Protein AF-A0AAP7GUD0-F1 (afdb_monomer)

Foldseek 3Di:
DVLLQVLLVPQPQSVQWGWDDDPPDIDTPPRDPVDPCSVVSNVVSVVRSCVVPPPPPPDDPDDPDDPDDDDDD

Solvent-accessible surface area (backbone atoms only — not comparable to full-atom values): 4838 Å² total; per-residue (Å²): 108,74,55,44,51,52,35,38,76,72,37,85,88,34,78,73,37,42,75,46,73,80,89,84,55,77,44,79,41,60,64,61,80,88,45,86,60,44,69,59,51,52,50,52,34,50,52,61,39,42,68,83,47,80,86,64,83,84,74,74,80,74,75,77,78,76,79,80,78,84,78,89,127

Radius of gyration: 15.87 Å; Cα contacts (8 Å, |Δi|>4): 55; chains: 1; bounding box: 26×51×34 Å

Secondary structure (DSSP, 8-state):
-HHHHHHHHT-TT-TT-EEEE-SS-EEEE---TTSTTHHHHHHHHHHHHHTT-TTTTT---PPPPPP------

Structure (mmCIF, N/CA/C/O backbone):
data_AF-A0AAP7GUD0-F1
#
_entry.id   AF-A0AAP7GUD0-F1
#
loop_
_atom_site.group_PDB
_atom_site.id
_atom_site.type_symbol
_atom_site.label_atom_id
_atom_site.label_alt_id
_atom_site.label_comp_id
_atom_site.label_asym_id
_atom_site.label_entity_id
_atom_site.label_seq_id
_atom_site.pdbx_PDB_ins_code
_atom_site.Cartn_x
_atom_site.Cartn_y
_atom_site.Cartn_z
_atom_site.occupancy
_atom_site.B_iso_or_equiv
_atom_site.auth_seq_id
_atom_site.auth_comp_id
_atom_site.auth_asym_id
_atom_site.auth_atom_id
_atom_site.pdbx_PDB_model_num
ATOM 1 N N . MET A 1 1 ? -4.725 5.194 11.075 1.00 81.38 1 MET A N 1
ATOM 2 C CA . MET A 1 1 ? -4.686 5.008 9.601 1.00 81.38 1 MET A CA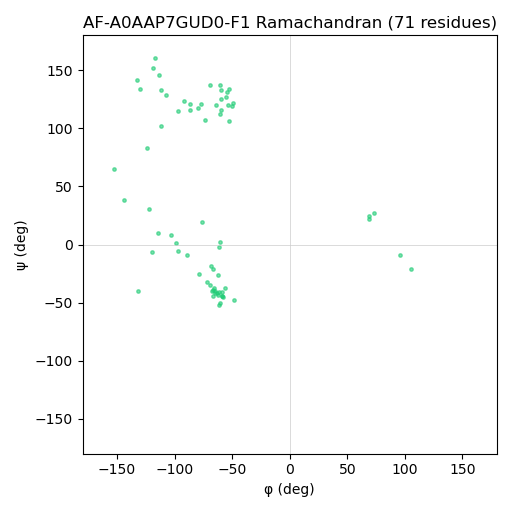 1
ATOM 3 C C . MET A 1 1 ? -4.398 6.274 8.783 1.00 81.38 1 MET A C 1
ATOM 5 O O . MET A 1 1 ? -3.678 6.174 7.800 1.00 81.38 1 MET A O 1
ATOM 9 N N . LYS A 1 2 ? -4.898 7.471 9.137 1.00 85.00 2 LYS A N 1
ATOM 10 C CA . LYS A 1 2 ? -4.603 8.702 8.361 1.00 85.00 2 LYS A CA 1
ATOM 11 C C . LYS A 1 2 ? -3.094 8.986 8.212 1.00 85.00 2 LYS A C 1
ATOM 13 O O . LYS A 1 2 ? -2.657 9.401 7.147 1.00 85.00 2 LYS A O 1
ATOM 18 N N . SER A 1 3 ? -2.306 8.707 9.256 1.00 86.56 3 SER A N 1
ATOM 19 C CA . SER A 1 3 ? -0.844 8.853 9.263 1.00 86.56 3 SER A CA 1
ATOM 20 C C . SER A 1 3 ? -0.148 7.969 8.229 1.00 86.56 3 SER A C 1
ATOM 22 O O . SER A 1 3 ? 0.607 8.491 7.423 1.00 86.56 3 SER A O 1
ATOM 24 N N . LEU A 1 4 ? -0.438 6.665 8.209 1.00 89.56 4 LEU A N 1
ATOM 25 C CA . LEU A 1 4 ? 0.202 5.720 7.289 1.00 89.56 4 LEU A CA 1
ATOM 26 C C . LEU A 1 4 ? -0.195 5.966 5.827 1.00 89.56 4 LEU A C 1
ATOM 28 O O . LEU A 1 4 ? 0.669 5.954 4.961 1.00 89.56 4 LEU A O 1
ATOM 32 N N . LYS A 1 5 ? -1.467 6.285 5.546 1.00 90.31 5 LYS A N 1
ATOM 33 C CA . LYS A 1 5 ? -1.878 6.679 4.184 1.00 90.31 5 LYS A CA 1
ATOM 34 C C . LYS A 1 5 ? -1.111 7.910 3.697 1.00 90.31 5 LYS A C 1
ATOM 36 O O . LYS A 1 5 ? -0.625 7.922 2.575 1.00 90.31 5 LYS A O 1
ATOM 41 N N . ARG A 1 6 ? -0.965 8.926 4.555 1.00 89.94 6 ARG A N 1
ATOM 42 C CA . ARG A 1 6 ? -0.166 10.119 4.246 1.00 89.94 6 ARG A CA 1
ATOM 43 C C . A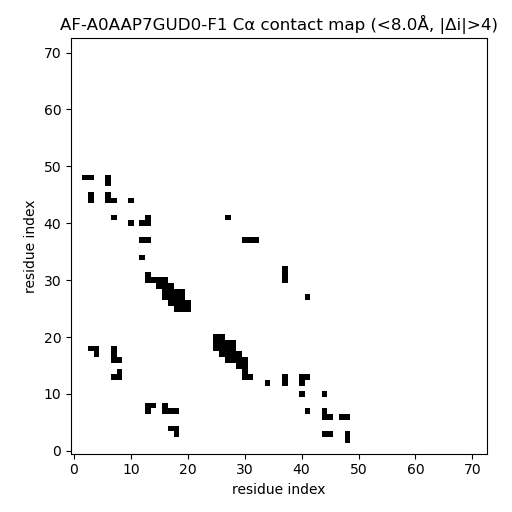RG A 1 6 ? 1.318 9.787 4.078 1.00 89.94 6 ARG A C 1
ATOM 45 O O . ARG A 1 6 ? 1.953 10.362 3.210 1.00 89.94 6 ARG A O 1
ATOM 52 N N . ALA A 1 7 ? 1.867 8.906 4.907 1.00 89.31 7 ALA A N 1
ATOM 53 C CA . ALA A 1 7 ? 3.272 8.528 4.829 1.00 89.31 7 ALA A CA 1
ATOM 54 C C . ALA A 1 7 ? 3.583 7.770 3.527 1.00 89.31 7 ALA A C 1
ATOM 56 O O . ALA A 1 7 ? 4.587 8.076 2.901 1.00 89.31 7 ALA A O 1
ATOM 57 N N . LEU A 1 8 ? 2.689 6.882 3.071 1.00 90.88 8 LEU A N 1
ATOM 58 C CA . LEU A 1 8 ? 2.801 6.226 1.761 1.00 90.88 8 LEU A CA 1
ATOM 59 C C . LEU A 1 8 ? 2.740 7.232 0.604 1.00 90.88 8 LEU A C 1
ATOM 61 O O . LEU A 1 8 ? 3.564 7.160 -0.294 1.00 90.88 8 LEU A O 1
ATOM 65 N N . LEU A 1 9 ? 1.824 8.206 0.657 1.00 88.69 9 LEU A N 1
ATOM 66 C CA . LEU A 1 9 ? 1.706 9.253 -0.372 1.00 88.69 9 LEU A CA 1
ATOM 67 C C . LEU A 1 9 ? 2.952 10.141 -0.503 1.00 88.69 9 LEU A C 1
ATOM 69 O O . LEU A 1 9 ? 3.153 10.752 -1.543 1.00 88.69 9 LEU A O 1
ATOM 73 N N . LEU A 1 10 ? 3.738 10.273 0.566 1.00 88.56 10 LEU A N 1
ATOM 74 C CA . LEU A 1 10 ? 4.946 11.101 0.595 1.00 88.56 10 LEU A CA 1
ATOM 75 C C . LEU A 1 10 ? 6.224 10.286 0.352 1.00 88.56 10 LEU A C 1
ATOM 77 O O . LEU A 1 10 ? 7.308 10.864 0.311 1.00 88.56 10 LEU A O 1
ATOM 81 N N . ALA A 1 11 ? 6.115 8.960 0.264 1.00 86.25 11 ALA A N 1
ATOM 82 C CA . ALA A 1 11 ? 7.255 8.074 0.139 1.00 86.25 11 ALA A CA 1
ATOM 83 C C . ALA A 1 11 ? 7.650 7.912 -1.327 1.00 86.25 11 ALA A C 1
ATOM 85 O O . ALA A 1 11 ? 6.912 7.339 -2.124 1.00 86.25 11 ALA A O 1
ATOM 86 N N . ASP A 1 12 ? 8.851 8.380 -1.650 1.00 85.31 12 ASP A N 1
ATOM 87 C CA . ASP A 1 12 ? 9.441 8.204 -2.970 1.00 85.31 12 ASP A CA 1
ATOM 88 C C . ASP A 1 12 ? 9.617 6.710 -3.304 1.00 85.31 12 ASP A C 1
ATOM 90 O O . ASP A 1 12 ? 10.053 5.915 -2.456 1.00 85.31 12 ASP A O 1
ATOM 94 N N . GLY A 1 13 ? 9.285 6.314 -4.534 1.00 84.19 13 GLY A N 1
ATOM 95 C CA . GLY A 1 13 ? 9.337 4.926 -5.009 1.00 84.19 13 GLY A CA 1
ATOM 96 C C . GLY A 1 13 ? 8.307 3.980 -4.380 1.00 84.19 13 GLY A C 1
ATOM 97 O O . GLY A 1 13 ? 8.502 2.766 -4.352 1.00 84.19 13 GLY A O 1
ATOM 98 N N . LEU A 1 14 ? 7.219 4.525 -3.839 1.00 88.06 14 LEU A N 1
ATOM 99 C CA . LEU A 1 14 ? 6.001 3.777 -3.510 1.00 88.06 14 LEU A CA 1
ATOM 100 C C . LEU A 1 14 ? 4.790 4.373 -4.243 1.00 88.06 14 LEU A C 1
ATOM 102 O O . LEU A 1 14 ? 3.661 4.321 -3.754 1.00 88.06 14 LEU A O 1
ATOM 106 N N . ASP A 1 15 ? 5.025 4.938 -5.427 1.00 86.44 15 ASP A N 1
ATOM 107 C CA . ASP A 1 15 ? 3.996 5.516 -6.285 1.00 86.44 15 ASP A CA 1
ATOM 108 C C . ASP A 1 15 ? 2.956 4.451 -6.656 1.00 86.44 15 ASP A C 1
ATOM 110 O O . ASP A 1 15 ? 3.264 3.450 -7.296 1.00 86.44 15 ASP A O 1
ATOM 114 N N . GLY A 1 16 ? 1.714 4.647 -6.209 1.00 86.75 16 GLY A N 1
ATOM 115 C CA . GLY A 1 16 ? 0.628 3.674 -6.382 1.00 86.75 16 GLY A CA 1
ATOM 116 C C . GLY A 1 16 ? 0.407 2.735 -5.192 1.00 86.75 16 GLY A C 1
ATOM 117 O O . GLY A 1 16 ? -0.632 2.070 -5.141 1.00 86.75 16 GLY A O 1
ATOM 118 N N . ALA A 1 17 ? 1.293 2.739 -4.190 1.00 92.12 17 ALA A N 1
ATOM 119 C CA . ALA A 1 17 ? 1.114 1.938 -2.988 1.00 92.12 17 ALA A CA 1
ATOM 120 C C . ALA A 1 17 ? -0.049 2.453 -2.124 1.00 92.12 17 ALA A C 1
ATOM 122 O O . ALA A 1 17 ? -0.207 3.652 -1.873 1.00 92.12 17 ALA A O 1
ATOM 123 N N . GLN A 1 18 ? -0.862 1.534 -1.607 1.00 91.31 18 GLN A N 1
ATOM 124 C CA . GLN A 1 18 ? -2.047 1.851 -0.812 1.00 91.31 18 GLN A CA 1
ATOM 125 C C . GLN A 1 18 ? -2.113 1.017 0.459 1.00 91.31 18 GLN A C 1
ATOM 127 O O . GLN A 1 18 ? -1.849 -0.180 0.444 1.00 91.31 18 GLN A O 1
ATOM 132 N N . ALA A 1 19 ? -2.562 1.636 1.553 1.00 92.25 19 ALA A N 1
ATOM 133 C CA . ALA A 1 19 ? -2.879 0.922 2.784 1.00 92.25 19 ALA A CA 1
ATOM 134 C C . ALA A 1 19 ? -4.356 0.502 2.823 1.00 92.25 19 ALA A C 1
ATOM 136 O O . ALA A 1 19 ? -5.255 1.356 2.781 1.00 92.25 19 ALA A O 1
ATOM 137 N N . LYS A 1 20 ? -4.598 -0.801 2.982 1.00 92.25 20 LYS A N 1
ATOM 138 C CA . LYS A 1 20 ? -5.919 -1.411 3.196 1.00 92.25 20 LYS A CA 1
ATOM 139 C C . LYS A 1 20 ? -5.999 -2.012 4.597 1.00 92.25 20 LYS A C 1
ATOM 141 O O . LYS A 1 20 ? -5.003 -2.508 5.104 1.00 92.25 20 LYS A O 1
ATOM 146 N N . PHE A 1 21 ? -7.180 -1.962 5.206 1.00 90.81 21 PHE A N 1
ATOM 147 C CA . PHE A 1 21 ? -7.450 -2.523 6.530 1.00 90.81 21 PHE A CA 1
ATOM 148 C C . PHE A 1 21 ? -8.701 -3.397 6.467 1.00 90.81 21 PHE A C 1
ATOM 150 O O . PHE A 1 21 ? -9.699 -2.965 5.891 1.00 90.81 21 PHE A O 1
ATOM 157 N N . ASP A 1 22 ? -8.645 -4.591 7.053 1.00 92.00 22 ASP A N 1
ATOM 158 C CA . ASP A 1 22 ? -9.727 -5.589 7.020 1.00 92.00 22 ASP A CA 1
ATOM 159 C C . ASP A 1 22 ? -10.355 -5.875 8.401 1.00 92.00 22 ASP A C 1
ATOM 161 O O . ASP A 1 22 ? -11.137 -6.810 8.554 1.00 92.00 22 ASP A O 1
ATOM 165 N N . GLY A 1 23 ? -10.016 -5.077 9.418 1.00 90.81 23 GLY A N 1
ATOM 166 C CA . GLY A 1 23 ? -10.468 -5.269 10.799 1.00 90.81 23 GLY A CA 1
ATOM 167 C C . GLY A 1 23 ? -9.392 -5.830 11.727 1.00 90.81 23 GLY A C 1
ATOM 168 O O . GLY A 1 23 ? -9.486 -5.625 12.936 1.00 90.81 23 GLY A O 1
ATOM 169 N N . ARG A 1 24 ? -8.352 -6.483 11.190 1.00 91.44 24 ARG A N 1
ATOM 170 C CA . ARG A 1 24 ? -7.253 -7.052 11.993 1.00 91.44 24 ARG A CA 1
ATOM 171 C C . ARG A 1 24 ? -5.880 -6.683 11.461 1.00 91.44 24 ARG A C 1
ATOM 173 O O . ARG A 1 24 ? -4.997 -6.354 12.248 1.00 91.44 24 ARG A O 1
ATOM 180 N N . PHE A 1 25 ? -5.716 -6.692 10.147 1.00 89.81 25 PHE A N 1
ATOM 181 C CA . PHE A 1 25 ? -4.432 -6.488 9.502 1.00 89.81 25 PHE A CA 1
ATOM 182 C C . PHE A 1 25 ? -4.446 -5.258 8.607 1.00 89.81 25 PHE A C 1
ATOM 184 O O . PHE A 1 25 ? -5.475 -4.844 8.065 1.00 89.81 25 PHE A O 1
ATOM 191 N N . VAL A 1 26 ? -3.263 -4.666 8.466 1.00 91.25 26 VAL A N 1
ATOM 192 C CA . VAL A 1 26 ? -3.001 -3.621 7.484 1.00 91.25 26 VAL A CA 1
ATOM 193 C C . VAL A 1 26 ? -2.145 -4.212 6.377 1.00 91.25 26 VAL A C 1
ATOM 195 O O . VAL A 1 26 ? -1.094 -4.788 6.640 1.00 91.25 26 VAL A O 1
ATOM 198 N N . TYR A 1 27 ? -2.585 -4.019 5.141 1.00 92.31 27 TYR A N 1
ATOM 199 C CA . TYR A 1 27 ? -1.887 -4.455 3.940 1.00 92.31 27 TYR A CA 1
ATOM 200 C C . TYR A 1 27 ? -1.403 -3.233 3.176 1.00 92.31 27 TYR A C 1
ATOM 202 O O . TYR A 1 27 ? -2.186 -2.309 2.946 1.00 92.31 27 TYR A O 1
ATOM 210 N N . VAL A 1 28 ? -0.143 -3.246 2.750 1.00 92.38 28 VAL A N 1
ATOM 211 C CA . VAL A 1 28 ? 0.363 -2.311 1.742 1.00 92.38 28 VAL A CA 1
ATOM 212 C C . VAL A 1 28 ? 0.314 -3.032 0.398 1.00 92.38 28 VAL A C 1
ATOM 214 O O . VAL A 1 28 ? 0.969 -4.054 0.222 1.00 92.38 28 VAL A O 1
ATOM 217 N N . VAL A 1 29 ? -0.515 -2.545 -0.522 1.00 92.62 29 VAL A N 1
ATOM 218 C CA . VAL A 1 29 ? -0.753 -3.149 -1.845 1.00 92.62 29 VAL A CA 1
ATOM 219 C C . VAL A 1 29 ? -0.319 -2.197 -2.953 1.00 92.62 29 VAL A C 1
ATOM 221 O O . VAL A 1 29 ? -0.232 -1.000 -2.705 1.00 92.62 29 VAL A O 1
ATOM 224 N N . GLY A 1 30 ? -0.081 -2.707 -4.165 1.00 91.12 30 GLY A N 1
ATOM 225 C CA . GLY A 1 30 ? 0.363 -1.878 -5.298 1.00 91.12 30 GLY A CA 1
ATOM 226 C C . GLY A 1 30 ? 1.820 -1.424 -5.184 1.00 91.12 30 GLY A C 1
ATOM 227 O O . GLY A 1 30 ? 2.170 -0.354 -5.660 1.00 91.12 30 GLY A O 1
ATOM 228 N N . VAL A 1 31 ? 2.653 -2.204 -4.489 1.00 90.00 31 VAL A N 1
ATOM 229 C CA . VAL A 1 31 ? 4.092 -1.950 -4.383 1.00 90.00 31 VAL A CA 1
ATOM 230 C C . VAL A 1 31 ? 4.790 -2.591 -5.576 1.00 90.00 31 VAL A C 1
ATOM 232 O O . VAL A 1 31 ? 4.716 -3.806 -5.759 1.00 90.00 31 VAL A O 1
ATOM 235 N N . GLU A 1 32 ? 5.492 -1.784 -6.363 1.00 86.38 32 GLU A N 1
ATOM 236 C CA . GLU A 1 32 ? 6.221 -2.259 -7.537 1.00 86.38 32 GLU A CA 1
ATOM 237 C C . GLU A 1 32 ? 7.487 -3.035 -7.145 1.00 86.38 32 GLU A C 1
ATOM 239 O O . GLU A 1 32 ? 8.494 -2.462 -6.725 1.00 86.38 32 GLU A O 1
ATOM 244 N N . ALA A 1 33 ? 7.456 -4.360 -7.320 1.00 70.44 33 ALA A N 1
ATOM 245 C CA . ALA A 1 33 ? 8.552 -5.261 -6.943 1.00 70.44 33 ALA A CA 1
ATOM 246 C C . ALA A 1 33 ? 9.835 -5.057 -7.771 1.00 70.44 33 ALA A C 1
ATOM 248 O O . ALA A 1 33 ? 10.928 -5.409 -7.327 1.00 70.44 33 ALA A O 1
ATOM 249 N N . ALA A 1 34 ? 9.719 -4.461 -8.963 1.00 73.75 34 ALA A N 1
ATOM 250 C CA . ALA A 1 34 ? 10.866 -4.120 -9.802 1.00 73.75 34 ALA A CA 1
ATOM 251 C C . ALA A 1 34 ? 11.727 -2.997 -9.192 1.00 73.75 34 ALA A C 1
ATOM 253 O O . ALA A 1 34 ? 12.896 -2.836 -9.555 1.00 73.75 34 ALA A O 1
ATOM 254 N N . GLN A 1 35 ? 11.181 -2.226 -8.243 1.00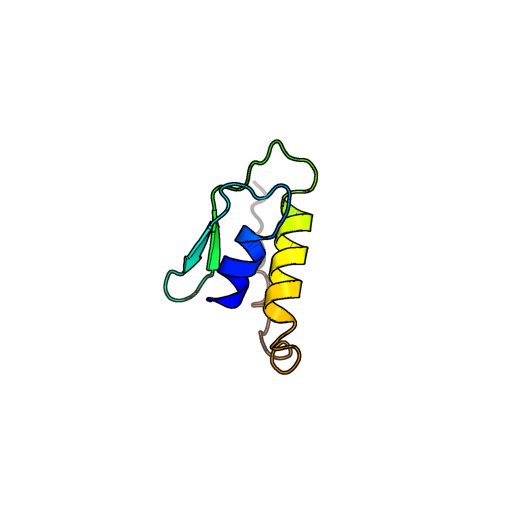 68.44 35 GLN A N 1
ATOM 255 C CA . GLN A 1 35 ? 11.936 -1.192 -7.553 1.00 68.44 35 GLN A CA 1
ATOM 256 C C . GLN A 1 35 ? 12.804 -1.802 -6.450 1.00 68.44 35 GLN A C 1
ATOM 258 O O . GLN A 1 35 ? 12.329 -2.370 -5.463 1.00 68.44 35 GLN A O 1
ATOM 263 N N . ARG A 1 36 ? 14.126 -1.651 -6.593 1.00 72.00 36 ARG A N 1
ATOM 264 C CA . ARG A 1 36 ? 15.083 -2.086 -5.570 1.00 72.00 36 ARG A CA 1
ATOM 265 C C . ARG A 1 36 ? 14.709 -1.498 -4.204 1.00 72.00 36 ARG A C 1
ATOM 267 O O . ARG A 1 36 ? 14.512 -0.290 -4.065 1.00 72.00 36 ARG A O 1
ATOM 274 N N . ARG A 1 37 ? 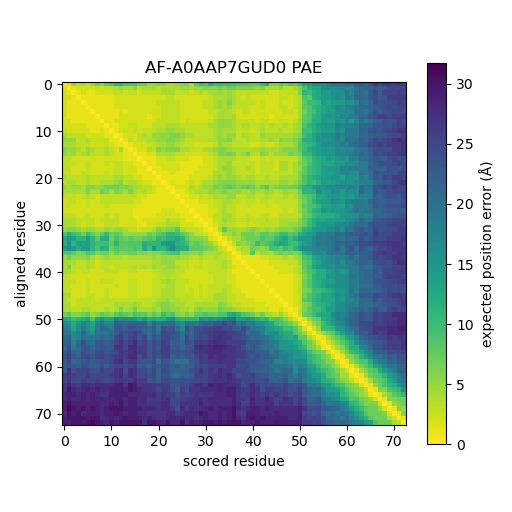14.728 -2.361 -3.181 1.00 80.06 37 ARG A N 1
ATOM 275 C CA . ARG A 1 37 ? 14.477 -2.033 -1.763 1.00 80.06 37 ARG A CA 1
ATOM 276 C C . ARG A 1 37 ? 13.033 -1.636 -1.418 1.00 80.06 37 ARG A C 1
ATOM 278 O O . ARG A 1 37 ? 12.837 -0.975 -0.400 1.00 80.06 37 ARG A O 1
ATOM 285 N N . ALA A 1 38 ? 12.039 -2.057 -2.201 1.00 82.31 38 ALA A N 1
ATOM 286 C CA . ALA A 1 38 ? 10.621 -1.829 -1.908 1.00 82.31 38 ALA A CA 1
ATOM 287 C C . ALA A 1 38 ? 10.234 -2.187 -0.455 1.00 82.31 38 ALA A C 1
ATOM 289 O O . ALA A 1 38 ? 9.670 -1.360 0.258 1.00 82.31 38 ALA A O 1
ATOM 290 N N . GLU A 1 39 ? 10.641 -3.363 0.033 1.00 85.00 39 GLU A N 1
ATOM 291 C CA . GLU A 1 39 ? 10.399 -3.802 1.418 1.00 85.00 39 GLU A CA 1
ATOM 292 C C . GLU A 1 39 ? 10.996 -2.845 2.460 1.00 85.00 39 GLU A C 1
ATOM 294 O O . GLU A 1 39 ? 10.341 -2.476 3.433 1.00 85.00 39 GLU A O 1
ATOM 299 N N . HIS A 1 40 ? 12.231 -2.386 2.238 1.00 87.38 40 HIS A N 1
ATOM 300 C CA . HIS A 1 40 ? 12.905 -1.471 3.156 1.00 87.38 40 HIS A CA 1
ATOM 301 C C . HIS A 1 40 ? 12.206 -0.106 3.207 1.00 87.38 40 HIS A C 1
ATOM 303 O O . HIS A 1 40 ? 12.088 0.483 4.280 1.00 87.38 40 HIS A O 1
ATOM 309 N N . ARG A 1 41 ? 11.699 0.386 2.068 1.00 87.25 41 ARG A N 1
ATOM 310 C CA . ARG A 1 41 ? 10.914 1.631 2.004 1.00 87.25 41 ARG A CA 1
ATOM 311 C C . ARG A 1 41 ? 9.585 1.484 2.738 1.00 87.25 41 ARG A C 1
ATOM 313 O O . ARG A 1 41 ? 9.236 2.355 3.531 1.00 87.25 41 ARG A O 1
ATOM 320 N N . VAL A 1 42 ? 8.881 0.366 2.543 1.00 88.50 42 VAL A N 1
ATOM 321 C CA . VAL A 1 42 ? 7.650 0.063 3.291 1.00 88.50 42 VAL A CA 1
ATOM 322 C C . VAL A 1 42 ? 7.931 0.052 4.794 1.00 88.50 42 VAL A C 1
ATOM 324 O O . VAL A 1 42 ? 7.211 0.705 5.546 1.00 88.50 42 VAL A O 1
ATOM 327 N N . MET A 1 43 ? 9.017 -0.590 5.233 1.00 87.62 43 MET A N 1
ATOM 328 C CA . MET A 1 43 ? 9.414 -0.584 6.644 1.00 87.62 43 MET A CA 1
ATOM 329 C C . MET A 1 43 ? 9.728 0.817 7.175 1.00 87.62 43 MET A C 1
ATOM 331 O O . MET A 1 43 ? 9.307 1.151 8.280 1.00 87.62 43 MET A O 1
ATOM 335 N N . GLN A 1 44 ? 10.406 1.670 6.404 1.00 87.44 44 GLN A N 1
ATOM 336 C CA . GLN A 1 44 ? 10.642 3.062 6.806 1.00 87.44 44 GLN A CA 1
ATOM 337 C C . GLN A 1 44 ? 9.336 3.851 6.953 1.00 87.44 44 GLN A C 1
ATOM 339 O O . GLN A 1 44 ? 9.170 4.597 7.919 1.00 87.44 44 GLN A O 1
ATOM 344 N N . VAL A 1 45 ? 8.392 3.661 6.031 1.00 88.44 45 VAL A N 1
ATOM 345 C CA . VAL A 1 45 ? 7.076 4.310 6.073 1.00 88.44 45 VAL A CA 1
ATOM 346 C C . VAL A 1 45 ? 6.258 3.849 7.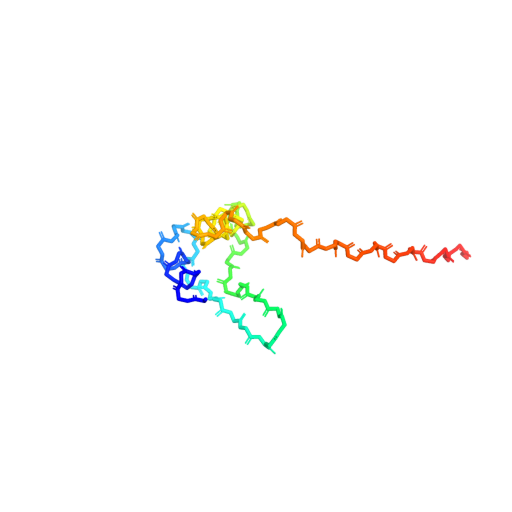275 1.00 88.44 45 VAL A C 1
ATOM 348 O O . VAL A 1 45 ? 5.626 4.678 7.934 1.00 88.44 45 VAL A O 1
ATOM 351 N N . LEU A 1 46 ? 6.285 2.551 7.584 1.00 87.75 46 LEU A N 1
ATOM 352 C CA . LEU A 1 46 ? 5.636 1.999 8.771 1.00 87.75 46 LEU A CA 1
ATOM 353 C C . LEU A 1 46 ? 6.233 2.613 10.041 1.00 87.75 46 LEU A C 1
ATOM 355 O O . LEU A 1 46 ? 5.489 3.202 10.822 1.00 87.75 46 LEU A O 1
ATOM 359 N N . SER A 1 47 ? 7.559 2.617 10.175 1.00 82.75 47 SER A N 1
ATOM 360 C CA . SER A 1 47 ? 8.254 3.236 11.311 1.00 82.75 47 SER A CA 1
ATOM 361 C C . SER A 1 47 ? 7.953 4.734 11.448 1.00 82.75 47 SER A C 1
ATOM 363 O O . SER A 1 47 ? 7.720 5.229 12.549 1.00 82.75 47 SER A O 1
ATOM 365 N N . ALA A 1 48 ? 7.891 5.480 10.341 1.00 81.50 48 ALA A N 1
ATOM 366 C CA . ALA A 1 48 ? 7.545 6.903 10.351 1.00 81.50 48 ALA A CA 1
ATOM 367 C C . ALA A 1 48 ? 6.070 7.150 10.722 1.00 81.50 48 ALA A C 1
ATOM 369 O O . ALA A 1 48 ? 5.738 8.136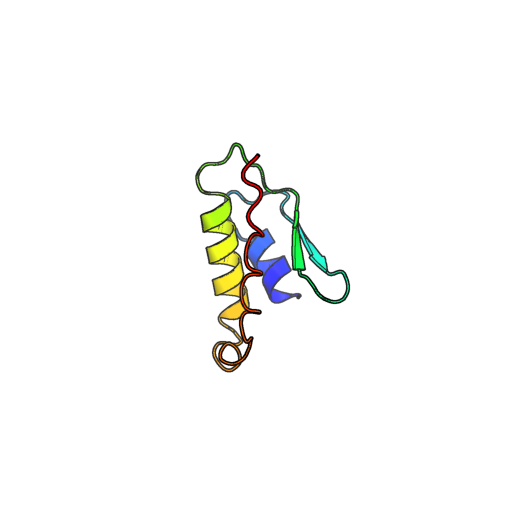 11.387 1.00 81.50 48 ALA A O 1
ATOM 370 N N . ALA A 1 49 ? 5.167 6.256 10.311 1.00 81.56 49 ALA A N 1
ATOM 371 C CA . ALA A 1 49 ? 3.760 6.311 10.686 1.00 81.56 49 ALA A CA 1
ATOM 372 C C . ALA A 1 49 ? 3.535 5.927 12.160 1.00 81.56 49 ALA A C 1
ATOM 374 O O . ALA A 1 49 ? 2.630 6.485 12.793 1.00 81.56 49 ALA A O 1
ATOM 375 N N . GLU A 1 50 ? 4.360 5.020 12.691 1.00 74.81 50 GLU A N 1
ATOM 376 C CA . GLU A 1 50 ? 4.400 4.590 14.093 1.00 74.81 50 GLU A CA 1
ATOM 377 C C . GLU A 1 50 ? 5.121 5.580 15.010 1.00 74.81 50 GLU A C 1
ATOM 379 O O . GLU A 1 50 ? 4.771 5.661 16.183 1.00 74.81 50 GLU A O 1
ATOM 384 N N . GLY A 1 51 ? 6.041 6.406 14.498 1.00 56.50 51 GLY A N 1
ATOM 385 C CA . GLY A 1 51 ? 6.798 7.428 15.242 1.00 56.50 51 GLY A CA 1
ATOM 386 C C . GLY A 1 51 ? 5.963 8.534 15.914 1.00 56.50 51 GLY A C 1
ATOM 387 O O . GLY A 1 51 ? 6.515 9.422 16.555 1.00 56.50 51 GLY A O 1
ATOM 388 N N . ARG A 1 52 ? 4.627 8.474 15.823 1.00 53.47 52 ARG A N 1
ATOM 389 C CA . ARG A 1 52 ? 3.678 9.238 16.662 1.00 53.47 52 ARG A CA 1
ATOM 390 C C . ARG A 1 52 ? 3.089 8.448 17.839 1.00 53.47 52 ARG A C 1
ATOM 392 O O . ARG A 1 52 ? 2.277 8.981 18.584 1.00 53.47 52 ARG A O 1
ATOM 399 N N . SER A 1 53 ? 3.488 7.194 18.005 1.00 48.19 53 SER A N 1
ATOM 400 C CA . SER A 1 53 ? 2.996 6.252 19.007 1.00 48.19 53 SER A CA 1
ATOM 401 C C . SER A 1 53 ? 4.121 5.340 19.516 1.00 48.19 53 SER A C 1
ATOM 403 O O . SER A 1 53 ? 3.897 4.168 19.812 1.00 48.19 53 SER A O 1
ATOM 405 N N . ALA A 1 54 ? 5.331 5.885 19.690 1.00 47.03 54 ALA A N 1
ATOM 406 C CA . ALA A 1 54 ? 6.455 5.193 20.333 1.00 47.03 54 ALA A CA 1
ATOM 407 C C . ALA A 1 54 ? 6.182 4.787 21.806 1.00 47.03 54 ALA A C 1
ATOM 409 O O . ALA A 1 54 ? 7.018 4.150 22.435 1.00 47.03 54 ALA A O 1
ATOM 410 N N . GLY A 1 55 ? 5.009 5.121 22.361 1.00 45.88 55 GLY A N 1
ATOM 411 C CA . GLY A 1 55 ? 4.565 4.692 23.691 1.00 45.88 55 GLY A CA 1
ATOM 412 C C . GLY A 1 55 ? 3.795 3.364 23.747 1.00 45.88 55 GLY A C 1
ATOM 413 O O . GLY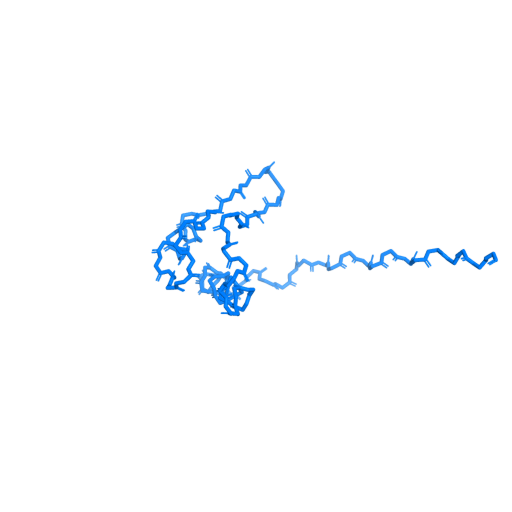 A 1 55 ? 3.539 2.890 24.847 1.00 45.88 55 GLY A O 1
ATOM 414 N N . ALA A 1 56 ? 3.413 2.755 22.614 1.00 49.47 56 ALA A N 1
ATOM 415 C CA . ALA A 1 56 ? 2.515 1.584 22.614 1.00 49.47 56 ALA A CA 1
ATOM 416 C C . ALA A 1 56 ? 3.108 0.301 21.999 1.00 49.47 56 ALA A C 1
ATOM 418 O O . ALA A 1 56 ? 2.502 -0.762 22.098 1.00 49.47 56 ALA A O 1
ATOM 419 N N . ALA A 1 57 ? 4.303 0.354 21.404 1.00 49.81 57 ALA A N 1
ATOM 420 C CA . ALA A 1 57 ? 4.920 -0.787 20.715 1.00 49.81 57 ALA A CA 1
ATOM 421 C C . ALA A 1 57 ? 5.525 -1.855 21.654 1.00 49.81 57 ALA A C 1
ATOM 423 O O . ALA A 1 57 ? 6.366 -2.643 21.230 1.00 49.81 57 ALA A O 1
ATOM 424 N N . ARG A 1 58 ? 5.129 -1.900 22.935 1.00 52.56 58 ARG A N 1
ATOM 425 C CA . ARG A 1 58 ? 5.721 -2.818 23.924 1.00 52.56 58 ARG A CA 1
ATOM 426 C C . ARG A 1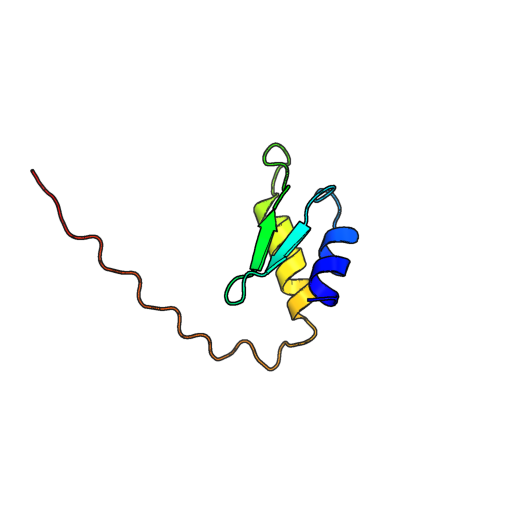 58 ? 4.878 -4.047 24.272 1.00 52.56 58 ARG A C 1
ATOM 428 O O . ARG A 1 58 ? 5.277 -4.798 25.153 1.00 52.56 58 ARG A O 1
ATOM 435 N N . THR A 1 59 ? 3.774 -4.304 23.574 1.00 51.69 59 THR A N 1
ATOM 436 C CA . THR A 1 59 ? 2.915 -5.470 23.854 1.00 51.69 59 THR A CA 1
ATOM 437 C C . THR A 1 59 ? 2.153 -5.944 22.615 1.00 51.69 59 THR A C 1
ATOM 439 O O . THR A 1 59 ? 0.929 -5.948 22.576 1.00 51.69 59 THR A O 1
ATOM 442 N N . TYR A 1 60 ? 2.871 -6.419 21.600 1.00 49.81 60 TYR A N 1
ATOM 443 C CA . TYR A 1 60 ? 2.329 -7.498 20.776 1.00 49.81 60 TYR A CA 1
ATOM 444 C C . TYR A 1 60 ? 3.190 -8.728 21.051 1.00 49.81 60 TYR A C 1
ATOM 446 O O . TYR A 1 60 ? 4.326 -8.771 20.576 1.00 49.81 60 TYR A O 1
ATOM 454 N N . PRO A 1 61 ? 2.730 -9.694 21.872 1.00 50.72 61 PRO A N 1
ATOM 455 C CA . PRO A 1 61 ? 3.410 -10.972 21.952 1.00 50.72 61 PRO A CA 1
ATOM 456 C C . PRO A 1 61 ? 3.361 -11.576 20.551 1.00 50.72 61 PRO A C 1
ATOM 458 O O . PRO A 1 61 ? 2.289 -11.877 20.027 1.00 50.72 61 PRO A O 1
ATOM 461 N N . MET A 1 62 ? 4.530 -11.678 19.924 1.00 51.16 62 MET A N 1
ATOM 462 C CA . MET A 1 62 ? 4.715 -12.477 18.724 1.00 51.16 62 MET A CA 1
ATOM 463 C C . MET A 1 62 ? 4.116 -13.861 19.020 1.00 51.16 62 MET A C 1
ATOM 465 O O . MET A 1 62 ? 4.553 -14.495 19.986 1.00 51.16 62 MET A O 1
ATOM 469 N N . PRO A 1 63 ? 3.095 -14.327 18.276 1.00 53.66 63 PRO A N 1
ATOM 470 C CA . PRO A 1 63 ? 2.631 -15.692 18.447 1.00 53.66 63 PRO A CA 1
ATOM 471 C C . PRO A 1 63 ? 3.821 -16.615 18.151 1.00 53.66 63 PRO A C 1
ATOM 473 O O . PRO A 1 63 ? 4.532 -16.371 17.169 1.00 53.66 63 PRO A O 1
ATOM 476 N N . PRO A 1 64 ? 4.099 -17.623 18.998 1.00 56.53 64 PRO A N 1
ATOM 477 C CA . PRO A 1 64 ? 5.197 -18.540 18.744 1.00 56.53 64 PRO A CA 1
ATOM 478 C C . PRO A 1 64 ? 4.998 -19.151 17.358 1.00 56.53 64 PRO A C 1
ATOM 480 O O . PRO A 1 64 ? 3.912 -19.638 17.038 1.00 56.53 64 PRO A O 1
ATOM 483 N N . ALA A 1 65 ? 6.038 -19.060 16.526 1.00 60.09 65 ALA A N 1
ATOM 484 C CA . ALA A 1 65 ? 6.070 -19.693 15.219 1.00 60.09 65 ALA A CA 1
ATOM 485 C C . ALA A 1 65 ? 5.651 -21.160 15.387 1.00 60.09 65 ALA A C 1
ATOM 487 O O . ALA A 1 65 ? 6.246 -21.888 16.184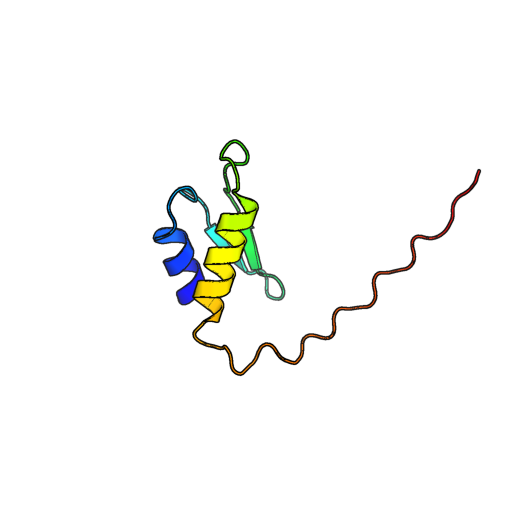 1.00 60.09 65 ALA A O 1
ATOM 488 N N . ALA A 1 66 ? 4.587 -21.563 14.691 1.00 56.25 66 ALA A N 1
ATOM 489 C CA . ALA A 1 66 ? 4.122 -22.940 14.711 1.00 56.25 66 ALA A CA 1
ATOM 490 C C . ALA A 1 66 ? 5.292 -23.861 14.313 1.00 56.25 66 ALA A C 1
ATOM 492 O O . ALA A 1 66 ? 5.964 -23.571 13.319 1.00 56.25 66 ALA A O 1
ATOM 493 N N . PRO A 1 67 ? 5.574 -24.942 15.063 1.00 51.94 67 PRO A N 1
ATOM 494 C CA . PRO A 1 67 ? 6.615 -25.875 14.672 1.00 51.94 67 PRO A CA 1
ATOM 495 C C . PRO A 1 67 ? 6.201 -26.538 13.358 1.00 51.94 67 PRO A C 1
ATOM 497 O O . PRO A 1 67 ? 5.157 -27.190 13.284 1.00 51.94 67 PRO A O 1
ATOM 500 N N . SER A 1 68 ? 7.019 -26.356 12.319 1.00 52.00 68 SER A N 1
ATOM 501 C CA . SER A 1 68 ? 6.934 -27.117 11.077 1.00 52.00 68 SER A CA 1
ATOM 502 C C . SER A 1 68 ? 6.952 -28.603 11.427 1.00 52.00 68 SER A C 1
ATOM 504 O O . SER A 1 68 ? 7.981 -29.135 11.842 1.00 52.00 68 SER A O 1
ATOM 506 N N . SER A 1 69 ? 5.795 -29.259 11.323 1.00 56.34 69 SER A N 1
ATOM 507 C CA . SER A 1 69 ? 5.706 -30.706 11.488 1.00 56.34 69 SER A CA 1
ATOM 508 C C . SER A 1 69 ? 6.577 -31.380 10.439 1.00 56.34 69 SER A C 1
ATOM 510 O O . SER A 1 69 ? 6.458 -31.133 9.240 1.00 56.34 69 SER A O 1
ATOM 512 N N . VAL A 1 70 ? 7.468 -32.215 10.954 1.00 55.38 70 VAL A N 1
ATOM 513 C CA . VAL A 1 70 ? 8.356 -33.123 10.248 1.00 55.38 70 VAL A CA 1
ATOM 514 C C . VAL A 1 70 ? 7.529 -34.008 9.314 1.00 55.38 70 VAL A C 1
ATOM 516 O O . VAL A 1 70 ? 6.675 -34.760 9.776 1.00 55.38 70 VAL A O 1
ATOM 519 N N . LEU A 1 71 ? 7.804 -33.949 8.013 1.00 53.16 71 LEU A N 1
ATOM 520 C CA . LEU A 1 71 ? 7.443 -35.013 7.081 1.00 53.16 71 LEU A CA 1
ATOM 521 C C . LEU A 1 71 ? 8.730 -35.448 6.371 1.00 53.16 71 LEU A C 1
ATOM 523 O O . LEU A 1 71 ? 9.072 -34.946 5.304 1.00 53.16 71 LEU A O 1
ATOM 527 N N . GLN A 1 72 ? 9.491 -36.326 7.029 1.00 47.16 72 GLN A N 1
ATOM 528 C CA . GLN A 1 72 ? 10.386 -37.230 6.314 1.00 47.16 72 GLN A CA 1
ATOM 529 C C . GLN A 1 72 ? 9.514 -38.347 5.738 1.00 47.16 72 GLN A C 1
ATOM 531 O O . GLN A 1 72 ? 8.827 -39.040 6.491 1.00 47.16 72 GLN A O 1
ATOM 536 N N . ALA A 1 73 ? 9.546 -38.488 4.418 1.00 51.75 73 ALA A N 1
ATOM 537 C CA . ALA A 1 73 ? 9.184 -39.696 3.691 1.00 51.75 73 ALA A CA 1
ATOM 538 C C . ALA A 1 73 ? 10.349 -40.026 2.756 1.00 51.75 73 ALA A C 1
ATOM 540 O O . ALA A 1 73 ? 10.928 -39.060 2.203 1.00 51.75 73 ALA A O 1
#

Sequence (73 aa):
MKSLKRALLLADGLDGAQAKFDGRFVYVVGVEAAQRRAEHRVMQVLSAAEGRSAGAARTYPMPPAAPSSVLQA

Organism: Stenotrophomonas maltophilia (NCBI:txid40324)

pLDDT: mean 75.67, std 16.76, range [45.88, 92.62]

Mean predicted aligned error: 12.17 Å

Nearest PDB structures (foldseek):
  8k91-assembly1_C  TM=4.822E-01  e=6.640E-01  Meiothermus taiwanensis
  8dtb-assembly1_A  TM=3.319E-01  e=6.239E+00  Oryctolagus cuniculus